Protein AF-A0A2D6ELS9-F1 (afdb_monomer_lite)

Sequence (96 aa):
MKMKLMSMSMGILLLLAPALAQAQMNSQGADMVFEVNNNEVMRLTQTGLMDVSGTLKLKSSTATCSGTVEGVLRYNSTTKVAELCDGTDWKALNFQ

Secondary structure (DSSP, 8-state):
----------------------EEEEEETTEEEEEETTEEEEEE-TTS-EEESS---PPP--PPPSTTSTT-EEEETTTTEEEEE-SSSEEE----

Structure (mmCIF, N/CA/C/O backbone):
data_AF-A0A2D6ELS9-F1
#
_entry.id   AF-A0A2D6ELS9-F1
#
loop_
_atom_site.group_PDB
_atom_site.id
_atom_site.type_symbol
_atom_site.label_atom_id
_atom_site.label_alt_id
_atom_site.label_comp_id
_atom_site.label_asym_id
_atom_site.label_entity_id
_atom_site.label_seq_id
_atom_site.pdbx_PDB_ins_code
_atom_site.Cartn_x
_atom_site.Cartn_y
_atom_site.Cartn_z
_atom_site.occupancy
_atom_site.B_iso_or_equiv
_atom_site.auth_seq_id
_atom_site.auth_comp_id
_atom_site.auth_asym_id
_atom_site.auth_atom_id
_atom_site.pdbx_PDB_model_num
ATOM 1 N N . MET A 1 1 ? 2.380 -30.089 47.539 1.00 39.16 1 MET A N 1
ATOM 2 C CA . MET A 1 1 ? 2.126 -28.633 47.465 1.00 39.16 1 MET A CA 1
ATOM 3 C C . MET A 1 1 ? 0.772 -28.406 46.808 1.00 39.16 1 MET A C 1
ATOM 5 O O . MET A 1 1 ? 0.605 -28.800 45.665 1.00 39.16 1 MET A O 1
ATOM 9 N N . LYS A 1 2 ? -0.213 -27.859 47.532 1.00 38.81 2 LYS A N 1
ATOM 10 C CA . LYS A 1 2 ? -1.514 -27.449 46.975 1.00 38.81 2 LYS A CA 1
ATOM 11 C C . LYS A 1 2 ? -1.436 -25.943 46.720 1.00 38.81 2 LYS A C 1
ATOM 13 O O . LYS A 1 2 ? -1.364 -25.181 47.679 1.00 38.81 2 LYS A O 1
ATOM 18 N N . MET A 1 3 ? -1.373 -25.525 45.458 1.00 34.34 3 MET A N 1
ATOM 19 C CA . MET A 1 3 ? -1.285 -24.109 45.095 1.00 34.34 3 MET A CA 1
ATOM 20 C C . MET A 1 3 ? -2.703 -23.526 45.071 1.00 34.34 3 MET A C 1
ATOM 22 O O . MET A 1 3 ? -3.537 -23.924 44.262 1.00 34.34 3 MET A O 1
ATOM 26 N N . LYS A 1 4 ? -3.000 -22.661 46.043 1.00 40.78 4 LYS A N 1
ATOM 27 C CA . LYS A 1 4 ? -4.292 -21.994 46.224 1.00 40.78 4 LYS A CA 1
ATOM 28 C C . LYS A 1 4 ? -4.340 -20.798 45.271 1.00 40.78 4 LYS A C 1
ATOM 30 O O . LYS A 1 4 ? -3.564 -19.862 45.435 1.00 40.78 4 LYS A O 1
ATOM 35 N N . LEU A 1 5 ? -5.208 -20.860 44.263 1.00 39.66 5 LEU A N 1
ATOM 36 C CA . LEU A 1 5 ? -5.438 -19.770 43.314 1.00 39.66 5 LEU A CA 1
ATOM 37 C C . LEU A 1 5 ? -6.030 -18.573 44.078 1.00 39.66 5 LEU A C 1
ATOM 39 O O . LEU A 1 5 ? -7.117 -18.666 44.650 1.00 39.66 5 LEU A O 1
ATOM 43 N N . MET A 1 6 ? -5.277 -17.479 44.155 1.00 41.81 6 MET A N 1
ATOM 44 C CA . MET A 1 6 ? -5.673 -16.250 44.835 1.00 41.81 6 MET A CA 1
ATOM 45 C C . MET A 1 6 ? -6.518 -15.419 43.864 1.00 41.81 6 MET A C 1
ATOM 47 O O . MET A 1 6 ? -6.045 -14.998 42.814 1.00 41.81 6 MET A O 1
ATOM 51 N N . SER A 1 7 ? -7.795 -15.253 44.203 1.00 47.94 7 SER A N 1
ATOM 52 C CA . SER A 1 7 ? -8.775 -14.425 43.496 1.00 47.94 7 SER A CA 1
ATOM 53 C C . SER A 1 7 ? -8.247 -12.994 43.309 1.00 47.94 7 SER A C 1
ATOM 55 O O . SER A 1 7 ? -8.126 -12.252 44.286 1.00 47.94 7 SER A O 1
ATOM 57 N N . MET A 1 8 ? -7.975 -12.587 42.065 1.00 42.69 8 MET A N 1
ATOM 58 C CA . MET A 1 8 ? -7.764 -11.183 41.699 1.00 42.69 8 MET A CA 1
ATOM 59 C C . MET A 1 8 ? -9.110 -10.453 41.755 1.00 42.69 8 MET A C 1
ATOM 61 O O . MET A 1 8 ? -9.910 -10.497 40.826 1.00 42.69 8 MET A O 1
ATOM 65 N N . SER A 1 9 ? -9.362 -9.794 42.884 1.00 45.53 9 SER A N 1
ATOM 66 C CA . SER A 1 9 ? -10.405 -8.780 43.017 1.00 45.53 9 SER A CA 1
ATOM 67 C C . SER A 1 9 ? -10.036 -7.590 42.129 1.00 45.53 9 SER A C 1
ATOM 69 O O . SER A 1 9 ? -9.070 -6.883 42.418 1.00 45.53 9 SER A O 1
ATOM 71 N N . MET A 1 10 ? -10.812 -7.380 41.064 1.00 52.62 10 MET A N 1
ATOM 72 C CA . MET A 1 10 ? -10.774 -6.215 40.178 1.00 52.62 10 MET A CA 1
ATOM 73 C C . MET A 1 10 ? -11.169 -4.952 40.963 1.00 52.62 10 MET A C 1
ATOM 75 O O . MET A 1 10 ? -12.310 -4.500 40.924 1.00 52.62 10 MET A O 1
ATOM 79 N N . GLY A 1 11 ? -10.237 -4.407 41.743 1.00 47.59 11 GLY A N 1
ATOM 80 C CA . GLY A 1 11 ? -10.379 -3.084 42.336 1.00 47.59 11 GLY A CA 1
ATOM 81 C C . GLY A 1 11 ? -10.215 -2.037 41.242 1.00 47.59 11 GLY A C 1
ATOM 82 O O . GLY A 1 11 ? -9.116 -1.871 40.717 1.00 47.59 11 GLY A O 1
ATOM 83 N N . ILE A 1 12 ? -11.299 -1.340 40.894 1.00 59.38 12 ILE A N 1
ATOM 84 C CA . ILE A 1 12 ? -11.240 -0.110 40.099 1.00 59.38 12 ILE A CA 1
ATOM 85 C C . ILE A 1 12 ? -10.462 0.919 40.923 1.00 59.38 12 ILE A C 1
ATOM 87 O O . ILE A 1 12 ? -10.990 1.575 41.819 1.00 59.38 12 ILE A O 1
ATOM 91 N N . LEU A 1 13 ? -9.169 1.018 40.635 1.00 44.69 13 LEU A N 1
ATOM 92 C CA . LEU A 1 13 ? -8.332 2.128 41.042 1.00 44.69 13 LEU A CA 1
ATOM 93 C C . LEU A 1 13 ? -8.520 3.216 39.977 1.00 44.69 13 LEU A C 1
ATOM 95 O O . LEU A 1 13 ? -7.847 3.212 38.949 1.00 44.69 13 LEU A O 1
ATOM 99 N N . LEU A 1 14 ? -9.480 4.120 40.198 1.00 48.38 14 LEU A N 1
ATOM 100 C CA . LEU A 1 14 ? -9.645 5.349 39.412 1.00 48.38 14 LEU A CA 1
ATOM 101 C C . LEU A 1 14 ? -8.467 6.289 39.724 1.00 48.38 14 LEU A C 1
ATOM 103 O O . LEU A 1 14 ? -8.578 7.242 40.491 1.00 48.38 14 LEU A O 1
ATOM 107 N N . LEU A 1 15 ? -7.301 5.972 39.157 1.00 46.50 15 LEU A N 1
ATOM 108 C CA . LEU A 1 15 ? -6.179 6.894 39.061 1.00 46.50 15 LEU A CA 1
ATOM 109 C C . LEU A 1 15 ? -6.571 7.970 38.049 1.00 46.50 15 LEU A C 1
ATOM 111 O O . LEU A 1 15 ? -6.765 7.674 36.872 1.00 46.50 15 LEU A O 1
ATOM 115 N N . LEU A 1 16 ? -6.631 9.227 38.490 1.00 57.38 16 LEU A N 1
ATOM 116 C CA . LEU A 1 16 ? -6.491 10.389 37.608 1.00 57.38 16 LEU A CA 1
ATOM 117 C C . LEU A 1 16 ? -5.048 10.417 37.077 1.00 57.38 16 LEU A C 1
ATOM 119 O O . LEU A 1 16 ? -4.257 11.292 37.421 1.00 57.38 16 LEU A O 1
ATOM 123 N N . ALA A 1 17 ? -4.666 9.409 36.296 1.00 60.84 17 ALA A N 1
ATOM 124 C CA . ALA A 1 17 ? -3.464 9.478 35.494 1.00 60.84 17 ALA A CA 1
ATOM 125 C C . ALA A 1 17 ? -3.798 10.360 34.283 1.00 60.84 17 ALA A C 1
ATOM 127 O O . ALA A 1 17 ? -4.836 10.132 33.652 1.00 60.84 17 ALA A O 1
ATOM 128 N N . PRO A 1 18 ? -2.970 11.361 33.929 1.00 59.25 18 PRO A N 1
ATOM 129 C CA . PRO A 1 18 ? -3.066 11.933 32.594 1.00 59.25 18 PRO A CA 1
ATOM 130 C C . PRO A 1 18 ? -2.977 10.761 31.616 1.00 59.25 18 PRO A C 1
ATOM 132 O O . PRO A 1 18 ? -2.086 9.922 31.761 1.00 59.25 18 PRO A O 1
ATOM 135 N N . ALA A 1 19 ? -3.936 10.655 30.693 1.00 61.06 19 ALA A N 1
ATOM 136 C CA . ALA A 1 19 ? -3.926 9.616 29.675 1.00 61.06 19 ALA A CA 1
ATOM 137 C C . ALA A 1 19 ? -2.633 9.780 28.870 1.00 61.06 19 ALA A C 1
ATOM 139 O O . ALA A 1 19 ? -2.527 10.643 28.000 1.00 61.06 19 ALA A O 1
ATOM 140 N N . LEU A 1 20 ? -1.604 9.017 29.239 1.00 63.94 20 LEU A N 1
ATOM 141 C CA . LEU A 1 20 ? -0.380 8.945 28.465 1.00 63.94 20 LEU A CA 1
ATOM 142 C C . LEU A 1 20 ? -0.784 8.447 27.081 1.00 63.94 20 LEU A C 1
ATOM 144 O O . LEU A 1 20 ? -1.669 7.600 26.965 1.00 63.94 20 LEU A O 1
ATOM 148 N N . ALA A 1 21 ? -0.164 8.995 26.042 1.00 64.62 21 ALA A N 1
ATOM 149 C CA . ALA A 1 21 ? -0.356 8.512 24.687 1.00 64.62 21 ALA A CA 1
ATOM 150 C C . ALA A 1 21 ? -0.029 7.013 24.649 1.00 64.62 21 ALA A C 1
ATOM 152 O O . ALA A 1 21 ? 1.131 6.615 24.749 1.00 64.62 21 ALA A O 1
ATOM 153 N N .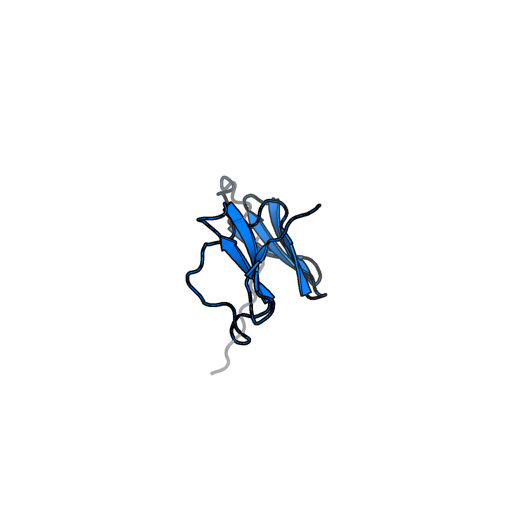 GLN A 1 22 ? -1.065 6.184 24.589 1.00 79.81 22 GLN A N 1
ATOM 154 C CA . GLN A 1 22 ? -0.945 4.736 24.583 1.00 79.81 22 GLN A CA 1
ATOM 155 C C . GLN A 1 22 ? -1.010 4.269 23.133 1.00 79.81 22 GLN A C 1
ATOM 157 O O . GLN A 1 22 ? -1.942 4.611 22.404 1.00 79.81 22 GLN A O 1
ATOM 162 N N . ALA A 1 23 ? 0.009 3.516 22.723 1.00 89.75 23 ALA A N 1
ATOM 163 C CA . ALA A 1 23 ? -0.062 2.655 21.556 1.00 89.75 23 ALA A CA 1
ATOM 164 C C . ALA A 1 23 ? -0.381 1.248 22.063 1.00 89.75 23 ALA A C 1
ATOM 166 O O . ALA A 1 23 ? 0.346 0.722 22.909 1.00 89.75 23 ALA A O 1
ATOM 167 N N . GLN A 1 24 ? -1.476 0.665 21.586 1.00 92.19 24 GLN A N 1
ATOM 168 C CA . GLN A 1 24 ? -1.947 -0.638 22.047 1.00 92.19 24 GLN A CA 1
ATOM 169 C C . GLN A 1 24 ? -2.481 -1.486 20.898 1.00 92.19 24 GLN A C 1
ATOM 171 O O . GLN A 1 24 ? -2.868 -0.978 19.846 1.00 92.19 24 GLN A O 1
ATOM 176 N N . MET A 1 25 ? -2.491 -2.796 21.127 1.00 94.75 25 MET A N 1
ATOM 177 C CA . MET A 1 25 ? -3.216 -3.758 20.310 1.00 94.75 25 MET A CA 1
ATOM 178 C C . MET A 1 25 ? -4.398 -4.248 21.133 1.00 94.75 25 MET A C 1
ATOM 180 O O . MET A 1 25 ? -4.216 -4.680 22.271 1.00 94.75 25 MET A O 1
ATOM 184 N N . ASN A 1 26 ? -5.593 -4.171 20.565 1.00 91.44 26 ASN A N 1
ATOM 185 C CA . ASN A 1 26 ? -6.829 -4.556 21.219 1.00 91.44 26 ASN A CA 1
ATOM 186 C C . ASN A 1 26 ? -7.576 -5.575 20.357 1.00 91.44 26 ASN A C 1
ATOM 188 O O . ASN A 1 26 ? -7.540 -5.517 19.129 1.00 91.44 26 ASN A O 1
ATOM 192 N N . SER A 1 27 ? -8.269 -6.506 21.000 1.00 93.56 27 SER A N 1
ATOM 193 C CA . SER A 1 27 ? -9.257 -7.338 20.323 1.00 93.56 27 SER A CA 1
ATOM 194 C C . SER A 1 27 ? -10.590 -6.595 20.317 1.00 93.56 27 SER A C 1
ATOM 196 O O . SER A 1 27 ? -11.149 -6.338 21.385 1.00 93.56 27 SER A O 1
ATOM 198 N N . GLN A 1 28 ? -11.122 -6.273 19.140 1.00 92.25 28 GLN A N 1
ATOM 199 C CA . GLN A 1 28 ? -12.467 -5.712 19.008 1.00 92.25 28 GLN A CA 1
ATOM 200 C C . GLN A 1 28 ? -13.354 -6.706 18.260 1.00 92.25 28 GLN A C 1
ATOM 202 O O . GLN A 1 28 ? -13.249 -6.865 17.045 1.00 92.25 28 GLN A O 1
ATOM 207 N N . GLY A 1 29 ? -14.229 -7.404 18.989 1.00 93.12 29 GLY A N 1
ATOM 208 C CA . GLY A 1 29 ? -14.991 -8.512 18.415 1.00 93.12 29 GLY A CA 1
ATOM 209 C C . GLY A 1 29 ? -14.060 -9.646 17.976 1.00 93.12 29 GLY A C 1
ATOM 210 O O . GLY A 1 29 ? -13.315 -10.176 18.797 1.00 93.12 29 GLY A O 1
ATOM 211 N N . ALA A 1 30 ? -14.111 -10.009 16.692 1.00 95.31 30 ALA A N 1
ATOM 212 C CA . ALA A 1 30 ? -13.251 -11.033 16.092 1.00 95.31 30 ALA A CA 1
ATOM 213 C C . ALA A 1 30 ? -11.989 -10.467 15.409 1.00 95.31 30 ALA A C 1
ATOM 215 O O . ALA A 1 30 ? -11.214 -11.228 14.828 1.00 95.31 30 ALA A O 1
ATOM 216 N N . ASP A 1 31 ? -11.779 -9.153 15.491 1.00 97.06 31 ASP A N 1
ATOM 217 C CA . ASP A 1 31 ? -10.695 -8.452 14.813 1.00 97.06 31 ASP A CA 1
ATOM 218 C C . ASP A 1 31 ? -9.567 -8.081 15.782 1.00 97.06 31 ASP A C 1
ATOM 220 O O . ASP A 1 31 ? -9.776 -7.914 16.990 1.00 97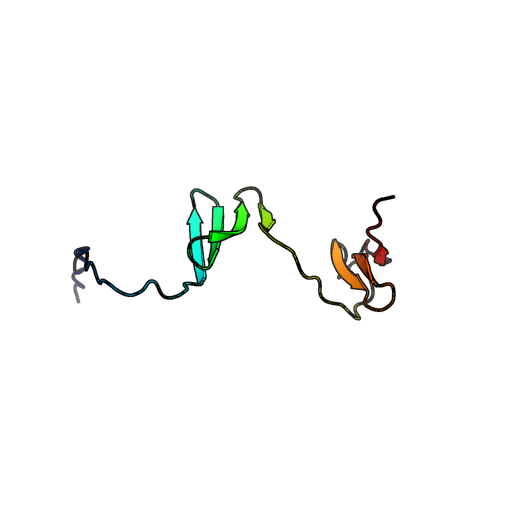.06 31 ASP A O 1
ATOM 224 N N . MET A 1 32 ? -8.372 -7.875 15.231 1.00 96.69 32 MET A N 1
ATOM 225 C CA . MET A 1 32 ? -7.256 -7.236 15.930 1.00 96.69 32 MET A CA 1
ATOM 226 C C . MET A 1 32 ? -7.138 -5.784 15.474 1.00 96.69 32 MET A C 1
ATOM 228 O O . MET A 1 32 ? -7.050 -5.515 14.278 1.00 96.69 32 MET A O 1
ATOM 232 N N . VAL A 1 33 ? -7.094 -4.852 16.421 1.00 95.94 33 VAL A N 1
ATOM 233 C CA . VAL A 1 33 ? -7.054 -3.411 16.160 1.00 95.94 33 VAL A CA 1
ATOM 234 C C . VAL A 1 33 ? -5.810 -2.807 16.792 1.00 95.94 33 VAL A C 1
ATOM 236 O O . VAL A 1 33 ? -5.504 -3.058 17.957 1.00 95.94 33 VAL A O 1
ATOM 239 N N . PHE A 1 34 ? -5.093 -1.997 16.023 1.00 95.31 34 PHE A N 1
ATOM 240 C CA . PHE A 1 34 ? -4.014 -1.152 16.511 1.00 95.31 34 PHE A CA 1
ATOM 241 C C . PHE A 1 34 ? -4.584 0.229 16.805 1.00 95.31 34 PHE A C 1
ATOM 243 O O . PHE A 1 34 ? -5.172 0.867 15.928 1.00 95.31 34 PHE A O 1
ATOM 250 N N . GLU A 1 35 ? -4.384 0.703 18.027 1.00 93.44 35 GLU A N 1
ATOM 251 C CA . GLU A 1 35 ? -4.894 1.989 18.486 1.00 93.44 35 GLU A CA 1
ATOM 252 C C . GLU A 1 35 ? -3.750 2.882 18.966 1.00 93.44 35 GLU A C 1
ATOM 254 O O . GLU A 1 35 ? -2.817 2.424 19.631 1.00 93.44 35 GLU A O 1
ATOM 259 N N . VAL A 1 36 ? -3.841 4.174 18.653 1.00 93.44 36 VAL A N 1
ATOM 260 C CA . VAL A 1 36 ? -2.962 5.226 19.175 1.00 93.44 36 VAL A CA 1
ATOM 261 C C . VAL A 1 36 ? -3.836 6.354 19.705 1.00 93.44 36 VAL A C 1
ATOM 263 O O . VAL A 1 36 ? -4.669 6.892 18.975 1.00 93.44 36 VAL A O 1
ATOM 266 N N . ASN A 1 37 ? -3.655 6.736 20.972 1.00 91.62 37 ASN A N 1
ATOM 267 C CA . ASN A 1 37 ? -4.483 7.761 21.629 1.00 91.62 37 ASN A CA 1
ATOM 268 C C . ASN A 1 37 ? -5.992 7.449 21.552 1.00 91.62 37 ASN A C 1
ATOM 270 O O . ASN A 1 37 ? -6.794 8.354 21.329 1.00 91.62 37 ASN A O 1
ATOM 274 N N . ASN A 1 38 ? -6.366 6.171 21.699 1.00 88.69 38 ASN A N 1
ATOM 275 C CA . ASN A 1 38 ? -7.737 5.657 21.546 1.00 88.69 38 ASN A CA 1
ATOM 276 C C . ASN A 1 38 ? -8.346 5.823 20.140 1.00 88.69 38 ASN A C 1
ATOM 278 O O . ASN A 1 38 ? -9.559 5.710 19.985 1.00 88.69 38 ASN A O 1
ATOM 282 N N . ASN A 1 39 ? -7.528 6.081 19.116 1.00 91.31 39 ASN A N 1
ATOM 283 C CA . ASN A 1 39 ? -7.963 6.093 17.723 1.00 91.31 39 ASN A CA 1
ATOM 284 C C . ASN A 1 39 ? -7.411 4.867 17.004 1.00 91.31 39 ASN A C 1
ATOM 286 O O . ASN A 1 39 ? -6.211 4.597 17.064 1.00 91.31 39 ASN A O 1
ATOM 290 N N . GLU A 1 40 ? -8.276 4.157 16.291 1.00 94.75 40 GLU A N 1
ATOM 291 C CA . GLU A 1 40 ? -7.886 3.055 15.420 1.00 94.75 40 GLU A CA 1
ATOM 292 C C . GLU A 1 40 ? -7.052 3.558 14.237 1.00 94.75 40 GLU A C 1
ATOM 294 O O . GLU A 1 40 ? -7.483 4.415 13.462 1.00 94.75 40 GLU A O 1
ATOM 299 N N . VAL A 1 41 ? -5.854 2.997 14.086 1.00 95.81 41 VAL A N 1
ATOM 300 C CA . VAL A 1 41 ? -4.936 3.318 12.982 1.00 95.81 41 VAL A CA 1
ATOM 301 C C . VAL A 1 41 ? -4.771 2.164 11.992 1.00 95.81 41 VAL A C 1
ATOM 303 O O . VAL A 1 41 ? -4.330 2.392 10.865 1.00 95.81 41 VAL A O 1
ATOM 306 N N . MET A 1 42 ? -5.109 0.937 12.399 1.00 97.38 42 MET A N 1
ATOM 307 C CA . MET A 1 42 ? -5.100 -0.260 11.556 1.00 97.38 42 MET A CA 1
ATOM 308 C C . MET A 1 42 ? -5.981 -1.355 12.166 1.00 97.38 42 MET A C 1
ATOM 310 O O . MET A 1 42 ? -5.986 -1.531 13.385 1.00 97.38 42 MET A O 1
ATOM 314 N N . ARG A 1 43 ? -6.633 -2.151 11.319 1.00 97.25 43 ARG A N 1
ATOM 315 C CA . ARG A 1 43 ? -7.419 -3.326 11.703 1.00 97.25 43 ARG A CA 1
ATOM 316 C C . ARG A 1 43 ? -7.089 -4.524 10.828 1.00 97.25 43 ARG A C 1
ATOM 318 O O . ARG A 1 43 ? -7.010 -4.420 9.609 1.00 97.25 43 ARG A O 1
ATOM 325 N N . LEU A 1 44 ? -6.927 -5.675 11.468 1.00 97.56 44 LEU A N 1
ATOM 326 C CA . LEU A 1 44 ? -6.906 -6.983 10.827 1.00 97.56 44 LEU A CA 1
ATOM 327 C C . LEU A 1 44 ? -8.232 -7.665 11.136 1.00 97.56 44 LEU A C 1
ATOM 329 O O . LEU A 1 44 ? -8.506 -8.015 12.286 1.00 97.56 44 LEU A O 1
ATOM 333 N N . THR A 1 45 ? -9.057 -7.815 10.109 1.00 96.44 45 THR A N 1
ATOM 334 C CA . THR A 1 45 ? -10.380 -8.424 10.245 1.00 96.44 45 THR A CA 1
ATOM 335 C C . THR A 1 45 ? -10.294 -9.945 10.319 1.00 96.44 45 THR A C 1
ATOM 337 O O . THR A 1 45 ? -9.342 -10.551 9.818 1.00 96.44 45 THR A O 1
ATOM 340 N N . GLN A 1 46 ? -11.326 -10.591 10.862 1.00 95.25 46 GLN A N 1
ATOM 341 C CA . GLN A 1 46 ? -11.417 -12.057 10.874 1.00 95.25 46 GLN A CA 1
ATOM 342 C C . GLN A 1 46 ? -11.376 -12.689 9.465 1.00 95.25 46 GLN A C 1
ATOM 344 O O . GLN A 1 46 ? -10.992 -13.849 9.316 1.00 95.25 46 GLN A O 1
ATOM 349 N N . THR A 1 47 ? -11.739 -11.942 8.416 1.00 94.88 47 THR A N 1
ATOM 350 C CA . THR A 1 47 ? -11.662 -12.403 7.017 1.00 94.88 47 THR A CA 1
ATOM 351 C C . THR A 1 47 ? -10.259 -12.283 6.416 1.00 94.88 47 THR A C 1
ATOM 353 O O . THR A 1 47 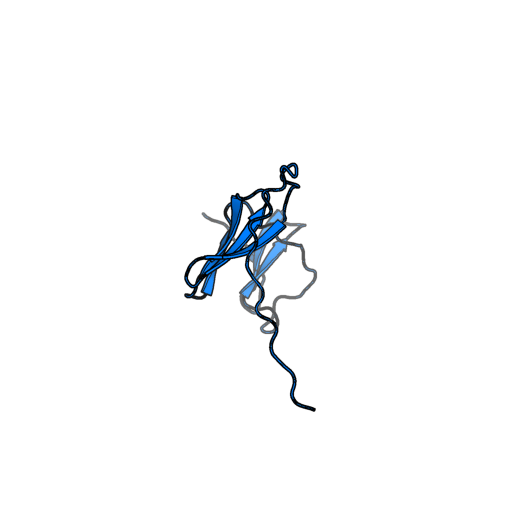? -10.050 -12.684 5.273 1.00 94.88 47 THR A O 1
ATOM 356 N N . GLY A 1 48 ? -9.290 -11.753 7.170 1.00 94.25 48 GLY A N 1
ATOM 357 C CA . GLY A 1 48 ? -7.909 -11.562 6.732 1.00 94.25 48 GLY A CA 1
ATOM 358 C C . GLY A 1 48 ? -7.655 -10.238 6.009 1.00 94.25 48 GLY A C 1
ATOM 359 O O . GLY A 1 48 ? -6.554 -10.036 5.500 1.00 94.25 48 GLY A O 1
ATOM 360 N N . LEU A 1 49 ? -8.632 -9.324 5.961 1.00 96.56 49 LEU A N 1
ATOM 361 C CA . LEU A 1 49 ? -8.417 -7.987 5.404 1.00 96.56 49 LEU A CA 1
ATOM 362 C C . LEU A 1 49 ? -7.611 -7.127 6.374 1.00 96.56 49 LEU A C 1
ATOM 364 O O . LEU A 1 49 ? -7.940 -7.059 7.561 1.00 96.56 49 LEU A O 1
ATOM 368 N N . MET A 1 50 ? -6.606 -6.443 5.834 1.00 96.75 50 MET A N 1
ATOM 369 C CA . MET A 1 50 ? -5.875 -5.378 6.506 1.00 96.75 50 MET A CA 1
ATOM 370 C C . MET A 1 50 ? -6.431 -4.030 6.057 1.00 96.75 50 MET A C 1
ATOM 372 O O . MET A 1 50 ? -6.279 -3.658 4.895 1.00 96.75 50 MET A O 1
ATOM 376 N N . ASP A 1 51 ? -7.046 -3.308 6.987 1.00 96.44 51 ASP A N 1
ATOM 377 C CA . ASP A 1 51 ? -7.535 -1.947 6.791 1.00 96.44 51 ASP A CA 1
ATOM 378 C C . ASP A 1 51 ? -6.622 -0.965 7.533 1.00 96.44 51 ASP A C 1
ATOM 380 O O . ASP A 1 51 ? -6.234 -1.200 8.679 1.00 96.44 51 ASP A O 1
ATOM 384 N N . VAL A 1 52 ? -6.227 0.116 6.867 1.00 96.81 52 VAL A N 1
ATOM 385 C CA . VAL A 1 52 ? -5.340 1.148 7.409 1.00 96.81 52 VAL A CA 1
ATOM 386 C C . VAL A 1 52 ? -6.081 2.470 7.320 1.00 96.81 52 VAL A C 1
ATOM 388 O O . VAL A 1 52 ? -6.255 3.000 6.228 1.00 96.81 52 VAL A O 1
ATOM 391 N N . SER A 1 53 ? -6.442 3.048 8.469 1.00 95.69 53 SER A N 1
ATOM 392 C CA . SER A 1 53 ? -7.215 4.300 8.539 1.00 95.69 53 SER A CA 1
ATOM 393 C C . SER A 1 53 ? -6.509 5.498 7.883 1.00 95.69 53 SER A C 1
ATOM 395 O O . SER A 1 53 ? -7.134 6.518 7.604 1.00 95.69 53 SER A O 1
ATOM 397 N N . GLY A 1 54 ? -5.186 5.410 7.694 1.00 93.56 54 GLY A N 1
ATOM 398 C CA . GLY A 1 54 ? -4.341 6.456 7.121 1.00 93.56 54 GLY A CA 1
ATOM 399 C C . GLY A 1 54 ? -3.604 6.016 5.856 1.00 93.56 54 GLY A C 1
ATOM 400 O O . GLY A 1 54 ? -4.181 5.477 4.920 1.00 93.56 54 GLY A O 1
ATOM 401 N N . THR A 1 55 ? -2.297 6.282 5.807 1.00 94.69 55 THR A N 1
ATOM 402 C CA . THR A 1 55 ? -1.458 5.936 4.650 1.00 94.69 55 THR A CA 1
ATOM 403 C C . THR A 1 55 ? -0.530 4.768 4.957 1.00 94.69 55 THR A C 1
ATOM 405 O O . THR A 1 55 ? 0.047 4.681 6.042 1.00 94.69 55 THR A O 1
ATOM 408 N N . LEU A 1 56 ? -0.332 3.895 3.967 1.00 94.75 56 LEU A N 1
ATOM 409 C CA . LEU A 1 56 ? 0.694 2.858 4.001 1.00 94.75 56 LEU A CA 1
ATOM 410 C C . LEU A 1 56 ? 1.949 3.356 3.275 1.00 94.75 56 LEU A C 1
ATOM 412 O O . LEU A 1 56 ? 1.949 3.556 2.061 1.00 94.75 56 LEU A O 1
ATOM 416 N N . LYS A 1 57 ? 3.046 3.545 4.013 1.00 95.69 57 LYS A N 1
ATOM 417 C CA . LYS A 1 57 ? 4.336 3.921 3.424 1.00 95.69 57 LYS A CA 1
ATOM 418 C C . LYS A 1 57 ? 5.088 2.678 2.956 1.00 95.69 57 LYS A C 1
ATOM 420 O O . LYS A 1 57 ? 5.531 1.874 3.771 1.00 95.69 57 LYS A O 1
ATOM 425 N N . LEU A 1 58 ? 5.292 2.558 1.647 1.00 96.12 58 LEU A N 1
ATOM 426 C CA . LEU A 1 58 ? 6.069 1.471 1.054 1.00 96.12 58 LEU A CA 1
ATOM 427 C C . LEU A 1 58 ? 7.569 1.800 1.051 1.00 96.12 58 LEU A C 1
ATOM 429 O O . LEU A 1 58 ? 7.982 2.918 0.735 1.00 96.12 58 LEU A O 1
ATOM 433 N N . LYS A 1 59 ? 8.399 0.810 1.386 1.00 96.12 59 LYS A N 1
ATOM 434 C CA . LYS A 1 59 ? 9.861 0.916 1.290 1.00 96.12 59 LYS A CA 1
ATOM 435 C C . LYS A 1 59 ? 10.313 0.630 -0.147 1.00 96.12 59 LYS A C 1
ATOM 437 O O . LYS A 1 59 ? 9.682 -0.157 -0.855 1.00 96.12 59 LYS A O 1
ATOM 442 N N . SER A 1 60 ? 11.431 1.222 -0.563 1.00 95.44 60 SER A N 1
ATOM 443 C CA . SER A 1 60 ? 12.150 0.735 -1.739 1.00 95.44 60 SER A CA 1
ATOM 444 C C . SER A 1 60 ? 12.872 -0.578 -1.447 1.00 95.44 60 SER A C 1
ATOM 446 O O . SER A 1 60 ? 13.295 -0.857 -0.322 1.00 95.44 60 SER A O 1
ATOM 448 N N . SER A 1 61 ? 12.997 -1.404 -2.479 1.00 92.81 61 SER A N 1
ATOM 449 C CA . SER A 1 61 ? 13.666 -2.698 -2.405 1.00 92.81 61 SER A CA 1
ATOM 450 C C . SER A 1 61 ? 14.5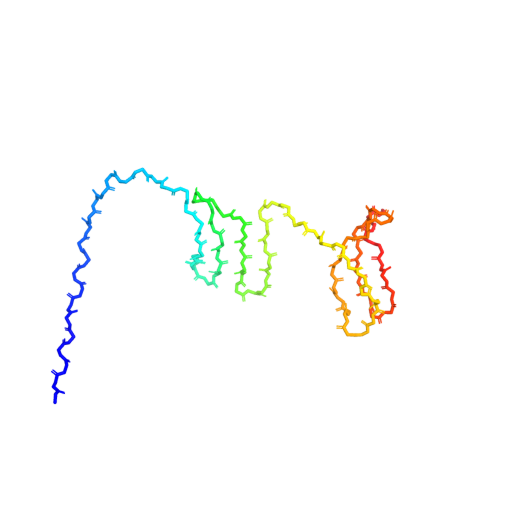72 -2.873 -3.612 1.00 92.81 61 SER A C 1
ATOM 452 O O . SER A 1 61 ? 14.177 -2.555 -4.732 1.00 92.81 61 SER A O 1
ATOM 454 N N . THR A 1 62 ? 15.770 -3.404 -3.380 1.00 93.38 62 THR A N 1
ATOM 455 C CA . THR A 1 62 ? 16.706 -3.831 -4.430 1.00 93.38 62 THR A CA 1
ATOM 456 C C . THR A 1 62 ? 16.457 -5.273 -4.879 1.00 93.38 62 THR A C 1
ATOM 458 O O . THR A 1 62 ? 17.219 -5.792 -5.687 1.00 93.38 62 THR A O 1
ATOM 461 N N . ALA A 1 63 ? 15.413 -5.933 -4.363 1.00 95.25 63 ALA A N 1
ATOM 462 C CA . ALA A 1 63 ? 15.059 -7.287 -4.766 1.00 95.25 63 ALA A CA 1
ATOM 463 C C . ALA A 1 63 ? 14.658 -7.348 -6.249 1.00 95.25 63 ALA A C 1
ATOM 465 O O . ALA A 1 63 ? 13.886 -6.517 -6.746 1.00 95.25 63 ALA A O 1
ATOM 466 N N . THR A 1 64 ? 15.152 -8.374 -6.936 1.00 96.62 64 THR A N 1
ATOM 467 C CA . THR A 1 64 ? 14.694 -8.754 -8.275 1.00 96.62 64 THR A CA 1
ATOM 468 C C . THR A 1 64 ? 13.295 -9.350 -8.171 1.00 96.62 64 THR A C 1
ATOM 470 O O . THR A 1 64 ? 13.065 -10.208 -7.316 1.00 96.62 64 THR A O 1
ATOM 473 N N . CYS A 1 65 ? 12.364 -8.910 -9.024 1.00 97.81 65 CYS A N 1
ATOM 474 C CA . CYS A 1 65 ? 11.063 -9.568 -9.097 1.00 97.81 65 CYS A CA 1
ATOM 475 C C . CYS A 1 65 ? 11.262 -10.980 -9.649 1.00 97.81 65 CYS A C 1
ATOM 477 O O . CYS A 1 65 ? 11.959 -11.187 -10.636 1.00 97.81 65 CYS A O 1
ATOM 479 N N . SER A 1 66 ? 10.736 -11.954 -8.924 1.00 98.25 66 SER A N 1
ATOM 480 C CA . SER A 1 66 ? 10.824 -13.380 -9.221 1.00 98.25 66 SER A CA 1
ATOM 481 C C . SER A 1 66 ? 9.700 -14.081 -8.461 1.00 98.25 66 SER A C 1
ATOM 483 O O . SER A 1 66 ? 9.116 -13.476 -7.559 1.00 98.25 66 SER A O 1
ATOM 485 N N . GLY A 1 67 ? 9.461 -15.365 -8.732 1.00 98.00 67 GLY A N 1
ATOM 486 C CA . GLY A 1 67 ? 8.488 -16.162 -7.972 1.00 98.00 67 GLY A CA 1
ATOM 487 C C . GLY A 1 67 ? 8.720 -16.173 -6.450 1.00 98.00 67 GLY A C 1
ATOM 488 O O . GLY A 1 67 ? 7.791 -16.393 -5.686 1.00 98.00 67 GLY A O 1
ATOM 489 N N . THR A 1 68 ? 9.935 -15.874 -5.970 1.00 97.00 68 THR A N 1
ATOM 490 C CA . THR A 1 68 ? 10.231 -15.768 -4.528 1.00 97.00 68 THR A CA 1
ATOM 491 C C . THR A 1 68 ? 9.591 -14.541 -3.868 1.00 97.00 68 THR A C 1
ATOM 493 O O . THR A 1 68 ? 9.342 -14.551 -2.665 1.00 97.00 68 THR A O 1
ATOM 496 N N . VAL A 1 69 ? 9.367 -13.463 -4.625 1.00 97.00 69 VAL A N 1
ATOM 497 C CA . VAL A 1 69 ? 8.836 -12.181 -4.119 1.00 97.00 69 VAL A CA 1
ATOM 498 C C . VAL A 1 69 ? 7.584 -11.730 -4.876 1.00 97.00 69 VAL A C 1
ATOM 500 O O . VAL A 1 69 ? 7.211 -10.559 -4.823 1.00 97.00 69 VAL A O 1
ATOM 503 N N . GLU A 1 70 ? 6.942 -12.649 -5.593 1.00 98.06 70 GLU A N 1
ATOM 504 C CA . GLU A 1 70 ? 5.659 -12.424 -6.253 1.00 98.06 70 GLU A CA 1
ATOM 505 C C . GLU A 1 70 ? 4.611 -11.914 -5.249 1.00 98.06 70 GLU A C 1
ATOM 507 O O . GLU A 1 70 ? 4.571 -12.338 -4.093 1.00 98.06 70 GLU A O 1
ATOM 512 N N . GLY A 1 71 ? 3.797 -10.943 -5.667 1.00 97.00 71 GLY A N 1
ATOM 513 C CA . GLY A 1 71 ? 2.778 -10.310 -4.825 1.00 97.00 71 GLY A CA 1
ATOM 514 C C . GLY A 1 71 ? 3.300 -9.236 -3.862 1.00 97.00 71 GLY A C 1
ATOM 515 O O . GLY A 1 71 ? 2.506 -8.562 -3.205 1.00 97.00 71 GLY A O 1
ATOM 516 N N . VAL A 1 72 ? 4.617 -9.018 -3.775 1.00 97.44 72 VAL A N 1
ATOM 517 C CA . VAL A 1 72 ? 5.182 -7.955 -2.931 1.00 97.44 72 VAL A CA 1
ATOM 518 C C . VAL A 1 72 ? 4.891 -6.577 -3.526 1.00 97.44 72 VAL A C 1
ATOM 520 O O . VAL A 1 72 ? 5.119 -6.336 -4.711 1.00 97.44 72 VAL A O 1
ATOM 523 N N . LEU A 1 73 ? 4.460 -5.649 -2.667 1.00 97.25 73 LEU A N 1
ATOM 524 C CA . LEU A 1 73 ? 4.368 -4.219 -2.960 1.00 97.25 73 LEU A CA 1
ATOM 525 C C . LEU A 1 73 ? 5.666 -3.501 -2.579 1.00 97.25 73 LEU A C 1
ATOM 527 O O . LEU A 1 73 ? 6.200 -3.692 -1.483 1.00 97.25 73 LEU A O 1
ATOM 531 N N . ARG A 1 74 ? 6.148 -2.614 -3.452 1.00 97.19 74 ARG A N 1
ATOM 532 C CA . ARG A 1 74 ? 7.288 -1.734 -3.160 1.00 97.19 74 ARG A CA 1
ATOM 533 C C . ARG A 1 74 ? 7.080 -0.325 -3.692 1.00 97.19 74 ARG A C 1
ATOM 535 O O . ARG A 1 74 ? 6.253 -0.090 -4.566 1.00 97.19 74 ARG A O 1
ATOM 542 N N . TYR A 1 75 ? 7.906 0.600 -3.213 1.00 97.44 75 TYR A N 1
ATOM 543 C CA . TYR A 1 75 ? 8.082 1.904 -3.850 1.00 97.44 75 TYR A CA 1
ATOM 544 C C . TYR A 1 75 ? 9.355 1.922 -4.703 1.00 97.44 75 TYR A C 1
ATOM 546 O O . TYR A 1 75 ? 10.452 1.703 -4.185 1.00 97.44 75 TYR A O 1
ATOM 554 N N . ASN A 1 76 ? 9.250 2.224 -5.995 1.00 96.19 76 ASN A N 1
ATOM 555 C CA . ASN A 1 76 ? 10.420 2.443 -6.838 1.00 96.19 76 ASN A CA 1
ATOM 556 C C . ASN A 1 76 ? 10.917 3.881 -6.678 1.00 96.19 76 ASN A C 1
ATOM 558 O O . ASN A 1 76 ? 10.312 4.839 -7.155 1.00 96.19 76 ASN A O 1
ATOM 562 N N . SER A 1 77 ? 12.054 4.048 -6.002 1.00 95.12 77 SER A N 1
ATOM 563 C CA . SER A 1 77 ? 12.617 5.371 -5.722 1.00 95.12 77 SER A CA 1
ATOM 564 C C . SER A 1 77 ? 13.194 6.083 -6.947 1.00 95.12 77 SER A C 1
ATOM 566 O O . SER A 1 77 ? 13.479 7.275 -6.838 1.00 95.12 77 SER A O 1
ATOM 568 N N . THR A 1 78 ? 13.377 5.396 -8.077 1.00 94.44 78 THR A N 1
ATOM 569 C CA . THR A 1 78 ? 13.873 5.982 -9.330 1.00 94.44 78 THR A CA 1
ATOM 570 C C . THR A 1 78 ? 12.715 6.510 -10.169 1.00 94.44 78 THR A C 1
ATOM 572 O O . THR A 1 78 ? 12.695 7.692 -10.493 1.00 94.44 78 THR A O 1
ATOM 575 N N . THR A 1 79 ? 11.720 5.666 -10.460 1.00 94.06 79 THR A N 1
ATOM 576 C CA . THR A 1 79 ? 10.536 6.033 -11.264 1.00 94.06 79 THR A CA 1
ATOM 577 C C . THR A 1 79 ? 9.439 6.725 -10.452 1.00 94.06 79 THR A C 1
ATOM 579 O O . THR A 1 79 ? 8.504 7.268 -11.027 1.00 94.06 79 THR A O 1
ATOM 582 N N . LYS A 1 80 ? 9.574 6.756 -9.119 1.00 94.25 80 LYS A N 1
ATOM 583 C CA . LYS A 1 80 ? 8.675 7.418 -8.159 1.00 94.25 80 LYS A CA 1
ATOM 584 C C . LYS A 1 80 ? 7.250 6.858 -8.119 1.00 94.25 80 LYS A C 1
ATOM 586 O O . LYS A 1 80 ? 6.335 7.571 -7.715 1.00 94.25 80 LYS A O 1
ATOM 591 N N . VAL A 1 81 ? 7.072 5.580 -8.452 1.00 95.12 81 VAL A N 1
ATOM 592 C CA . VAL A 1 81 ? 5.767 4.898 -8.439 1.00 95.12 81 VAL A CA 1
ATOM 593 C C . VAL A 1 81 ? 5.757 3.694 -7.498 1.00 95.12 81 VAL A C 1
ATOM 595 O O . VAL A 1 81 ? 6.802 3.112 -7.195 1.00 95.12 81 VAL A O 1
ATOM 598 N N . ALA A 1 82 ? 4.569 3.329 -7.015 1.00 96.56 82 ALA A N 1
ATOM 599 C CA . ALA A 1 82 ? 4.360 2.039 -6.370 1.00 96.56 82 ALA A CA 1
ATOM 600 C C . ALA A 1 82 ? 4.349 0.930 -7.431 1.00 96.56 82 ALA A C 1
ATOM 602 O O . ALA A 1 82 ? 3.847 1.132 -8.537 1.00 96.56 82 ALA A O 1
ATOM 603 N N . GLU A 1 83 ? 4.901 -0.230 -7.094 1.00 97.44 83 GLU A N 1
ATOM 604 C CA . GLU A 1 83 ? 4.979 -1.385 -7.986 1.00 97.44 83 GLU A CA 1
ATOM 605 C C . GLU A 1 83 ? 4.572 -2.664 -7.248 1.00 97.44 83 GLU A C 1
ATOM 607 O O . GLU A 1 83 ? 4.877 -2.823 -6.062 1.00 97.44 83 GLU A O 1
ATOM 612 N N . LEU A 1 84 ? 3.933 -3.581 -7.972 1.00 97.56 84 LEU A N 1
ATOM 613 C CA . LEU A 1 84 ? 3.657 -4.954 -7.554 1.00 97.56 84 LEU A CA 1
ATOM 614 C C . LEU A 1 84 ? 4.548 -5.903 -8.365 1.00 97.56 84 LEU A C 1
ATOM 616 O O . LEU A 1 84 ? 4.671 -5.739 -9.578 1.00 97.56 84 LEU A O 1
ATOM 620 N N . CYS A 1 85 ? 5.173 -6.885 -7.721 1.00 98.00 85 CYS A N 1
ATOM 621 C CA . CYS A 1 85 ? 5.878 -7.947 -8.440 1.00 98.00 85 CYS A CA 1
ATOM 622 C C . CYS A 1 85 ? 4.882 -8.994 -8.955 1.00 98.00 85 CYS A C 1
ATOM 624 O O . CYS A 1 85 ? 4.143 -9.571 -8.159 1.00 98.00 85 CYS A O 1
ATOM 626 N N . ASP A 1 86 ? 4.893 -9.270 -10.261 1.00 97.69 86 ASP A N 1
ATOM 627 C CA . ASP A 1 86 ? 4.038 -10.289 -10.897 1.00 97.69 86 ASP A CA 1
ATOM 628 C C . ASP A 1 86 ? 4.703 -11.676 -11.015 1.00 97.69 86 ASP A C 1
ATOM 630 O O . ASP A 1 86 ? 4.227 -12.539 -11.743 1.00 97.69 86 ASP A O 1
ATOM 634 N N . GLY A 1 87 ? 5.842 -11.866 -10.342 1.00 98.06 87 GLY A N 1
ATOM 635 C CA . GLY A 1 87 ? 6.653 -13.084 -10.405 1.00 98.06 87 GLY A CA 1
ATOM 636 C C . GLY A 1 87 ? 7.760 -13.047 -11.462 1.00 98.06 87 GLY A C 1
ATOM 637 O O . GLY A 1 87 ? 8.657 -13.891 -11.423 1.00 98.06 87 GLY A O 1
ATOM 638 N N . THR A 1 88 ? 7.766 -12.050 -12.350 1.00 97.75 88 THR A N 1
ATOM 639 C CA . THR A 1 88 ? 8.811 -11.854 -13.371 1.00 97.75 88 THR A CA 1
ATOM 640 C C . THR A 1 88 ? 9.323 -10.417 -13.424 1.00 97.75 88 THR A C 1
ATOM 642 O O . THR A 1 88 ? 10.530 -10.188 -13.403 1.00 97.75 88 THR A O 1
ATOM 645 N N . ASP A 1 89 ? 8.415 -9.445 -13.389 1.00 97.69 89 ASP A N 1
ATOM 646 C CA . ASP A 1 89 ? 8.690 -8.023 -13.487 1.00 97.69 89 ASP A CA 1
ATOM 647 C C . ASP A 1 89 ? 7.969 -7.228 -12.397 1.00 97.69 89 ASP A C 1
ATOM 649 O O . ASP A 1 89 ? 6.895 -7.573 -11.899 1.00 97.69 89 ASP A O 1
ATOM 653 N N . TRP A 1 90 ? 8.533 -6.067 -12.087 1.00 97.88 90 TRP A N 1
ATOM 654 C CA . TRP A 1 90 ? 7.840 -5.063 -11.294 1.00 97.88 90 TRP A CA 1
ATOM 655 C C . 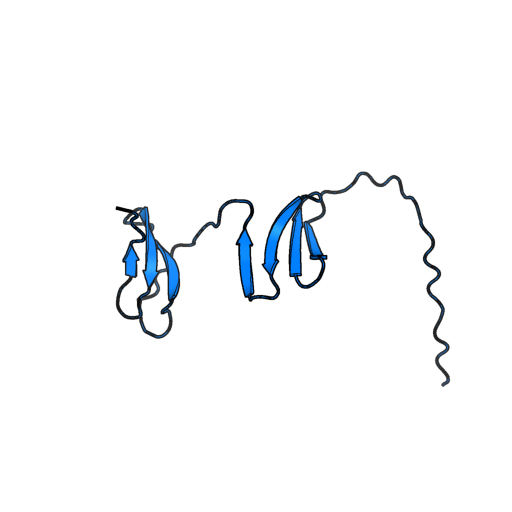TRP A 1 90 ? 6.865 -4.282 -12.177 1.00 97.88 90 TRP A C 1
ATOM 657 O O . TRP A 1 90 ? 7.281 -3.570 -13.092 1.00 97.88 90 TRP A O 1
ATOM 667 N N . LYS A 1 91 ? 5.566 -4.404 -11.902 1.00 97.25 91 LYS A N 1
ATOM 668 C CA . LYS A 1 91 ? 4.507 -3.682 -12.612 1.00 97.25 91 LYS A CA 1
ATOM 669 C C . LYS A 1 91 ? 4.127 -2.429 -11.842 1.00 97.25 91 LYS A C 1
ATOM 671 O O . LYS A 1 91 ? 3.767 -2.500 -10.668 1.00 97.25 91 LYS A O 1
ATOM 676 N N . ALA A 1 92 ? 4.215 -1.283 -12.508 1.00 96.62 92 ALA A N 1
ATOM 677 C CA . ALA A 1 92 ? 3.774 -0.015 -11.948 1.00 96.62 92 ALA A CA 1
ATOM 678 C C . ALA A 1 92 ? 2.268 -0.052 -11.666 1.00 96.62 92 ALA A C 1
ATOM 680 O O . ALA A 1 92 ? 1.480 -0.457 -12.516 1.00 96.62 92 ALA A O 1
ATOM 681 N N . LEU A 1 93 ? 1.876 0.410 -10.483 1.00 94.69 93 LEU A N 1
ATOM 682 C CA . LEU A 1 93 ? 0.480 0.639 -10.132 1.00 94.69 93 LEU A CA 1
ATOM 683 C C . LEU A 1 93 ? 0.082 2.027 -10.640 1.00 94.69 93 LEU A C 1
ATOM 685 O O . LEU A 1 93 ? 0.132 3.013 -9.904 1.00 94.69 93 LEU A O 1
ATOM 689 N N . ASN A 1 94 ? -0.244 2.109 -11.930 1.00 87.44 94 ASN A N 1
ATOM 690 C CA . ASN A 1 94 ? -0.825 3.291 -12.549 1.00 87.44 94 ASN A CA 1
ATOM 691 C C . ASN A 1 94 ? -2.339 3.100 -12.717 1.00 87.44 94 ASN A C 1
ATOM 693 O O . ASN A 1 94 ? -2.805 2.143 -13.323 1.00 87.44 94 ASN A O 1
ATOM 697 N N . PHE A 1 95 ? -3.119 4.033 -12.183 1.00 74.75 95 PHE A N 1
ATOM 698 C CA . PHE A 1 95 ? -4.548 4.110 -12.465 1.00 74.75 95 PHE A CA 1
ATOM 699 C C . PHE A 1 95 ? -4.696 5.047 -13.664 1.00 74.75 95 PHE A C 1
ATOM 701 O O . PHE A 1 95 ? -4.613 6.265 -13.509 1.00 74.75 95 PHE A O 1
ATOM 708 N N . GLN A 1 96 ? -4.747 4.468 -14.864 1.00 62.41 96 GLN A N 1
ATOM 709 C CA . GLN A 1 96 ? 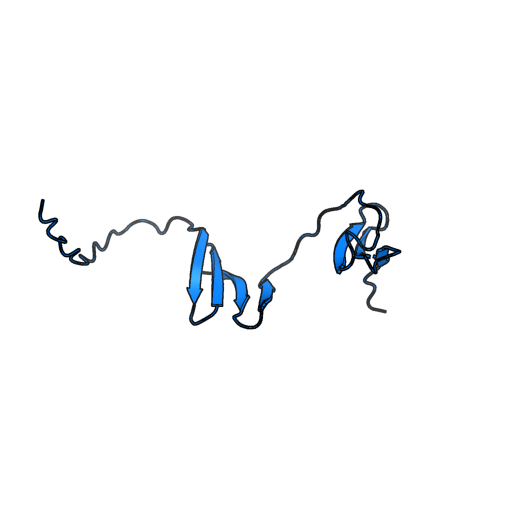-5.085 5.190 -16.094 1.00 62.41 96 GLN A CA 1
ATOM 710 C C . GLN A 1 96 ? -6.600 5.295 -16.231 1.00 62.41 96 GLN A C 1
ATOM 712 O O . GLN A 1 96 ? -7.279 4.290 -15.924 1.00 62.41 96 GLN A O 1
#

Foldseek 3Di:
DDDDDDDDDPPPPPPPDPPDFDFDWDDDPQKIFTDTSNHTQWIQHPVRDIDGPDDDDFAADPDAQALVQAQDWHQDPPVRFIFGRNRHDTHGPDDD

pLDDT: mean 84.65, std 19.7, range [34.34, 98.25]

Radius of gyration: 22.08 Å; chains: 1; bounding box: 32×41×64 Å